Protein AF-A0A822FHQ2-F1 (afdb_monomer_lite)

Radius of gyration: 16.47 Å; chains: 1; bounding box: 37×34×45 Å

Secondary structure (DSSP, 8-state):
-------EEEEEE--TTEEETTEEE--STTTGGG-TT-EEEE--STT--EEEE---SS-EEEEEEEEEEEE-TT-TTS--SEEEEEEEEEEEE--SSSPPPP-S---SSPPEEEETTS-----------

Sequence (129 aa):
MTGIDNDIIKCRWANSTSIVASIPIDECGGICQNIHSTQLYSSSNIDNNCTLIFNTSITGYYVIAIQIKDFMPSDPNGTALSSIPLQFLVHSIQLSCNLPIIVGDLINSSTLYVQANVTFSTAIIAQTG

Structure (mmCIF, N/CA/C/O backbone):
data_AF-A0A822FHQ2-F1
#
_entry.id   AF-A0A822FHQ2-F1
#
loop_
_atom_site.group_PDB
_atom_site.id
_atom_site.type_symbol
_atom_site.label_atom_id
_atom_site.label_alt_id
_atom_site.label_comp_id
_atom_site.label_asym_id
_atom_site.label_entity_id
_atom_site.label_seq_id
_atom_site.pdbx_PDB_ins_code
_atom_site.Cartn_x
_atom_site.Cartn_y
_atom_site.Cartn_z
_atom_site.occupancy
_atom_site.B_iso_or_equiv
_atom_site.auth_seq_id
_atom_site.auth_comp_id
_atom_site.auth_asym_id
_atom_site.auth_atom_id
_atom_site.pdbx_PDB_model_num
ATOM 1 N N . MET A 1 1 ? 14.932 -22.640 -17.486 1.00 34.53 1 MET A N 1
ATOM 2 C CA . MET A 1 1 ? 16.073 -21.763 -17.159 1.00 34.53 1 MET A CA 1
ATOM 3 C C . MET A 1 1 ? 15.508 -20.604 -16.365 1.00 34.53 1 MET A C 1
ATOM 5 O O . MET A 1 1 ? 14.857 -19.751 -16.942 1.00 34.53 1 MET A O 1
ATOM 9 N N . THR A 1 2 ? 15.610 -20.686 -15.043 1.00 41.00 2 THR A N 1
ATOM 10 C CA . THR A 1 2 ? 15.075 -19.716 -14.082 1.00 41.00 2 THR A CA 1
ATOM 11 C C . THR A 1 2 ? 16.104 -18.607 -13.896 1.00 41.00 2 THR A C 1
ATOM 13 O O . THR A 1 2 ? 17.088 -18.805 -13.183 1.00 41.00 2 THR A O 1
ATOM 16 N N . GLY A 1 3 ? 15.914 -17.481 -14.582 1.00 38.94 3 GLY A N 1
ATOM 17 C CA . GLY A 1 3 ? 16.541 -16.231 -14.171 1.00 38.94 3 GLY A CA 1
ATOM 18 C C . GLY A 1 3 ? 15.872 -15.820 -12.872 1.00 38.94 3 GLY A C 1
ATOM 19 O O . GLY A 1 3 ? 14.671 -15.576 -12.848 1.00 38.94 3 GLY A O 1
ATOM 20 N N . ILE A 1 4 ? 16.610 -15.871 -11.767 1.00 52.41 4 ILE A N 1
ATOM 21 C CA . ILE A 1 4 ? 16.236 -15.088 -10.596 1.00 52.41 4 ILE A CA 1
ATOM 22 C C . ILE A 1 4 ? 16.645 -13.682 -11.008 1.00 52.41 4 ILE A C 1
ATOM 24 O O . ILE A 1 4 ? 17.812 -13.314 -10.870 1.00 52.41 4 ILE A O 1
ATOM 28 N N . ASP A 1 5 ? 15.736 -12.972 -11.667 1.00 60.88 5 ASP A N 1
ATOM 29 C CA . ASP A 1 5 ? 15.945 -11.568 -11.969 1.00 60.88 5 ASP A CA 1
ATOM 30 C C . ASP A 1 5 ? 15.992 -10.916 -10.589 1.00 60.88 5 ASP A C 1
ATOM 32 O O . ASP A 1 5 ? 15.040 -10.978 -9.812 1.00 60.88 5 ASP A O 1
ATOM 36 N N . ASN A 1 6 ? 17.191 -10.489 -10.189 1.00 70.25 6 ASN A N 1
ATOM 37 C CA . ASN A 1 6 ? 17.536 -10.019 -8.843 1.00 70.25 6 ASN A CA 1
ATOM 38 C C . ASN A 1 6 ? 16.874 -8.661 -8.530 1.00 70.25 6 ASN A C 1
ATOM 40 O O . ASN A 1 6 ? 17.455 -7.821 -7.837 1.00 70.25 6 ASN A O 1
ATOM 44 N N . ASP A 1 7 ? 15.708 -8.435 -9.122 1.00 74.56 7 ASP A N 1
ATOM 45 C CA . ASP A 1 7 ? 15.006 -7.184 -9.234 1.00 74.56 7 ASP A CA 1
ATOM 46 C C . ASP A 1 7 ? 14.634 -6.653 -7.862 1.00 74.56 7 ASP A C 1
ATOM 48 O O . ASP A 1 7 ? 14.393 -7.384 -6.892 1.00 74.56 7 ASP A O 1
ATOM 52 N N . ILE A 1 8 ? 14.645 -5.331 -7.783 1.00 83.00 8 ILE A N 1
ATOM 53 C CA . ILE A 1 8 ? 14.427 -4.618 -6.541 1.00 83.00 8 ILE A CA 1
ATOM 54 C C . ILE A 1 8 ? 12.964 -4.218 -6.512 1.00 83.00 8 ILE A C 1
ATOM 56 O O . ILE A 1 8 ? 12.528 -3.346 -7.260 1.00 83.00 8 ILE A O 1
ATOM 60 N N . ILE A 1 9 ? 12.211 -4.834 -5.610 1.00 85.38 9 ILE A N 1
ATOM 61 C CA . ILE A 1 9 ? 10.811 -4.509 -5.384 1.00 85.38 9 ILE A CA 1
ATOM 62 C C . ILE A 1 9 ? 10.722 -3.432 -4.313 1.00 85.38 9 ILE A C 1
ATOM 64 O O . ILE A 1 9 ? 11.272 -3.562 -3.218 1.00 85.38 9 ILE A O 1
ATOM 68 N N . LYS A 1 10 ? 9.989 -2.362 -4.616 1.00 87.56 10 LYS A N 1
ATOM 69 C CA . LYS A 1 10 ? 9.681 -1.296 -3.662 1.00 87.56 10 LYS A CA 1
ATOM 70 C C . LYS A 1 10 ? 8.206 -0.962 -3.663 1.00 87.56 10 LYS A C 1
ATOM 72 O O . LYS A 1 10 ? 7.510 -1.151 -4.655 1.00 87.56 10 LYS A O 1
ATOM 77 N N . CYS A 1 11 ? 7.739 -0.365 -2.580 1.00 88.38 11 CYS A N 1
ATOM 78 C CA . CYS A 1 11 ? 6.385 0.162 -2.490 1.00 88.38 11 CYS A CA 1
ATOM 79 C C . CYS A 1 11 ? 6.357 1.640 -2.149 1.00 88.38 11 CYS A C 1
ATOM 81 O O . CYS A 1 11 ? 7.219 2.182 -1.456 1.00 88.38 11 CYS A O 1
ATOM 83 N N . ARG A 1 12 ? 5.296 2.288 -2.622 1.00 89.81 12 ARG A N 1
ATOM 84 C CA . ARG A 1 12 ? 4.920 3.641 -2.225 1.00 89.81 12 ARG A CA 1
ATOM 85 C C . ARG A 1 12 ? 3.412 3.752 -2.087 1.00 89.81 12 ARG A C 1
ATOM 87 O O . ARG A 1 12 ? 2.669 2.970 -2.678 1.00 89.81 12 ARG A O 1
ATOM 94 N N . TRP A 1 13 ? 2.968 4.777 -1.375 1.00 89.19 13 TRP A N 1
ATOM 95 C CA . TRP A 1 13 ? 1.568 5.182 -1.396 1.00 89.19 13 TRP A CA 1
ATOM 96 C C . TRP A 1 13 ? 1.107 5.501 -2.818 1.00 89.19 13 TRP A C 1
ATOM 98 O O . TRP A 1 13 ? 1.889 6.001 -3.640 1.00 89.19 13 TRP A O 1
ATOM 108 N N . ALA A 1 14 ? -0.157 5.200 -3.102 1.00 89.31 14 ALA A N 1
ATOM 109 C CA . ALA A 1 14 ? -0.818 5.634 -4.322 1.00 89.31 14 ALA A CA 1
ATOM 110 C C . ALA A 1 14 ? -0.770 7.164 -4.475 1.00 89.31 14 ALA A C 1
ATOM 112 O O . ALA A 1 14 ? -0.848 7.904 -3.494 1.00 89.31 14 ALA A O 1
ATOM 113 N N . ASN A 1 15 ? -0.654 7.639 -5.715 1.00 86.81 15 ASN A N 1
ATOM 114 C CA . ASN A 1 15 ? -0.646 9.061 -6.051 1.00 86.81 15 ASN A CA 1
ATOM 115 C C . ASN A 1 15 ? -1.795 9.381 -7.022 1.00 86.81 15 ASN A C 1
ATOM 117 O O . ASN A 1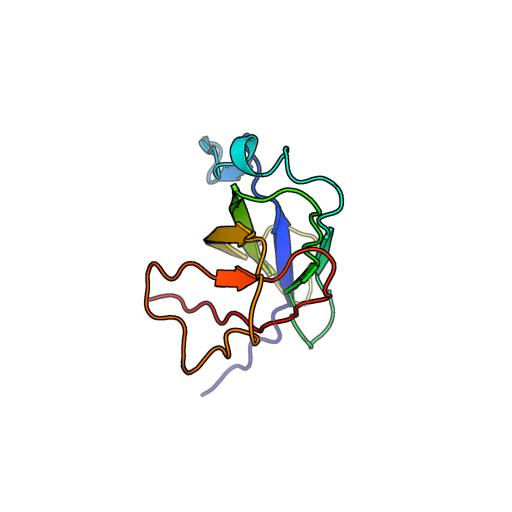 15 ? -2.059 8.626 -7.954 1.00 86.81 15 ASN A O 1
ATOM 121 N N . SER A 1 16 ? -2.457 10.521 -6.826 1.00 84.62 16 SER A N 1
ATOM 122 C CA . SER A 1 16 ? -3.512 11.026 -7.713 1.00 84.62 16 SER A CA 1
ATOM 123 C C . SER A 1 16 ? -2.983 11.653 -9.010 1.00 84.62 16 SER A C 1
ATOM 125 O O . SER A 1 16 ? -3.762 12.069 -9.861 1.00 84.62 16 SER A O 1
ATOM 127 N N . THR A 1 17 ? -1.659 11.761 -9.152 1.00 84.94 17 THR A N 1
ATOM 128 C CA . THR A 1 17 ? -0.980 12.448 -10.265 1.00 84.94 17 THR A CA 1
ATOM 129 C C . THR A 1 17 ? 0.132 11.613 -10.901 1.00 84.94 17 THR A C 1
ATOM 131 O O . THR A 1 17 ? 1.060 12.153 -11.504 1.00 84.94 17 THR A O 1
ATOM 134 N N . SER A 1 18 ? 0.084 10.287 -10.762 1.00 84.25 18 SER A N 1
ATOM 135 C CA . SER A 1 18 ? 1.071 9.424 -11.412 1.00 84.25 18 SER A CA 1
ATOM 136 C C . SER A 1 18 ? 0.989 9.545 -12.927 1.00 84.25 18 SER A C 1
ATOM 138 O O . SER A 1 18 ? -0.097 9.585 -13.487 1.00 84.25 18 SER A O 1
ATOM 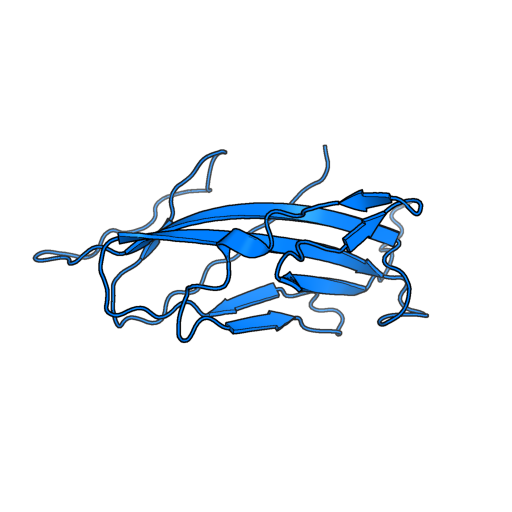140 N N . ILE A 1 19 ? 2.138 9.556 -13.599 1.00 81.56 19 ILE A N 1
ATOM 141 C CA . ILE A 1 19 ? 2.202 9.579 -15.059 1.00 81.56 19 ILE A CA 1
ATOM 142 C C . ILE A 1 19 ? 2.526 8.174 -15.561 1.00 81.56 19 ILE A C 1
ATOM 144 O O . ILE A 1 19 ? 3.581 7.631 -15.238 1.00 81.56 19 ILE A O 1
ATOM 148 N N . VAL A 1 20 ? 1.642 7.600 -16.375 1.00 75.06 20 VAL A N 1
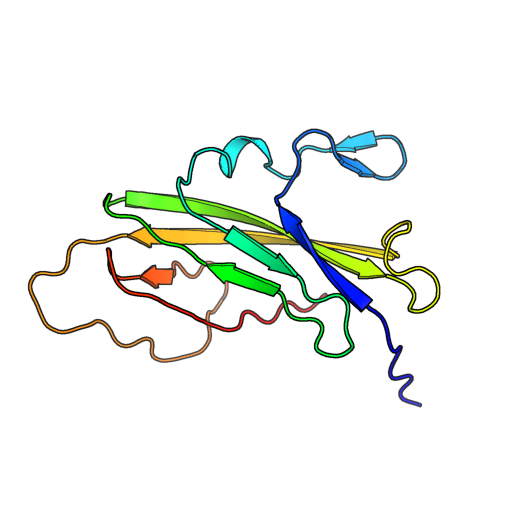ATOM 149 C CA . VAL A 1 20 ? 1.861 6.330 -17.080 1.00 75.06 20 VAL A CA 1
ATOM 150 C C . VAL A 1 20 ? 1.670 6.581 -18.567 1.00 75.06 20 VAL A C 1
ATOM 152 O O . VAL A 1 20 ? 0.640 7.107 -18.974 1.00 75.06 20 VAL A O 1
ATOM 155 N N . ALA A 1 21 ? 2.681 6.257 -19.378 1.00 78.88 21 ALA A N 1
ATOM 156 C CA . ALA A 1 21 ? 2.679 6.528 -20.820 1.00 78.88 21 ALA A CA 1
ATOM 157 C C . ALA A 1 21 ? 2.295 7.987 -21.167 1.00 78.88 21 ALA A C 1
ATOM 159 O O . ALA A 1 21 ? 1.501 8.237 -22.070 1.00 78.88 21 ALA A O 1
ATOM 160 N N . SER A 1 22 ? 2.839 8.951 -20.412 1.00 82.31 22 SER A N 1
ATOM 161 C CA . SER A 1 22 ? 2.549 10.393 -20.539 1.00 82.31 22 SER A CA 1
ATOM 162 C C . SER A 1 22 ? 1.105 10.810 -20.223 1.00 82.31 22 SER A C 1
ATOM 164 O O . SER A 1 22 ? 0.745 11.965 -20.446 1.00 82.31 22 SER A O 1
ATOM 166 N N . ILE A 1 23 ? 0.294 9.916 -19.656 1.00 81.12 23 ILE A N 1
ATOM 167 C CA . ILE A 1 23 ? -1.077 10.190 -19.226 1.00 81.12 23 ILE A CA 1
ATOM 168 C C . ILE A 1 23 ? -1.111 10.250 -17.691 1.00 81.12 23 ILE A C 1
ATOM 170 O O . ILE A 1 23 ? -0.611 9.327 -17.041 1.00 81.12 23 ILE A O 1
ATOM 174 N N . PRO A 1 24 ? -1.683 11.309 -17.088 1.00 84.69 24 PRO A N 1
ATOM 175 C CA . PRO A 1 24 ? -1.937 11.331 -15.657 1.00 84.69 24 PRO A CA 1
ATOM 176 C C . PRO A 1 24 ? -3.041 10.331 -15.300 1.00 84.69 24 PRO A C 1
ATOM 178 O O . PRO A 1 24 ? -4.136 10.370 -15.862 1.00 84.69 24 PRO A O 1
ATOM 181 N N . ILE A 1 25 ? -2.746 9.451 -14.351 1.00 84.31 25 ILE A N 1
ATOM 182 C CA . ILE A 1 25 ? -3.677 8.487 -13.774 1.00 84.31 25 ILE A CA 1
ATOM 183 C C . ILE A 1 25 ? -3.854 8.765 -12.279 1.00 84.31 25 ILE A C 1
ATOM 185 O O . ILE A 1 25 ? -2.894 9.078 -11.568 1.00 84.31 25 ILE A O 1
ATOM 189 N N . ASP A 1 26 ? -5.089 8.622 -11.803 1.00 86.50 26 ASP A N 1
ATOM 190 C CA . ASP A 1 26 ? -5.385 8.618 -10.374 1.00 86.50 26 ASP A CA 1
ATOM 191 C C . ASP A 1 26 ? -5.315 7.180 -9.856 1.00 86.50 26 ASP A C 1
ATOM 193 O O . ASP A 1 26 ? -6.178 6.353 -10.147 1.00 86.50 26 ASP A O 1
ATOM 197 N N . GLU A 1 27 ? -4.282 6.872 -9.073 1.00 85.50 27 GLU A N 1
ATOM 198 C CA . GLU A 1 27 ? -4.106 5.564 -8.428 1.00 85.50 27 GLU A CA 1
ATOM 199 C C . GLU A 1 27 ? -4.960 5.417 -7.154 1.00 85.50 27 GLU A C 1
ATOM 201 O O . GLU A 1 27 ? -4.627 4.624 -6.273 1.00 85.50 27 GLU A O 1
ATOM 206 N N . CYS A 1 28 ? -6.035 6.200 -7.027 1.00 81.12 28 CYS A N 1
ATOM 207 C CA . CYS A 1 28 ? -6.820 6.389 -5.808 1.00 81.12 28 CYS A CA 1
ATOM 208 C C . CYS A 1 28 ? -6.028 7.097 -4.692 1.00 81.12 28 CYS A C 1
ATOM 210 O O . CYS A 1 28 ? -6.249 6.864 -3.499 1.00 81.12 28 CYS A O 1
ATOM 212 N N . GLY A 1 29 ? -5.111 7.998 -5.065 1.00 75.06 29 GLY A N 1
ATOM 213 C CA . GLY A 1 29 ? -4.204 8.665 -4.122 1.00 75.06 29 GLY A CA 1
ATOM 214 C C . GLY A 1 29 ? -4.914 9.568 -3.108 1.00 75.06 29 GLY A C 1
ATOM 215 O O . GLY A 1 29 ? -4.419 9.757 -1.999 1.00 75.06 29 GLY A O 1
ATOM 216 N N . GLY A 1 30 ? -6.100 10.083 -3.449 1.00 71.06 30 GLY A N 1
ATOM 217 C CA . GLY A 1 30 ? -6.909 10.914 -2.550 1.00 71.06 30 GLY A CA 1
ATOM 218 C C . GLY A 1 30 ? -7.545 10.152 -1.382 1.00 71.06 30 GLY A C 1
ATOM 219 O O . GLY A 1 30 ? -7.942 10.765 -0.396 1.00 71.06 30 GLY A O 1
ATOM 220 N N . ILE A 1 31 ? -7.621 8.820 -1.462 1.00 69.44 31 ILE A N 1
ATOM 221 C CA . ILE A 1 31 ? -8.312 7.998 -0.462 1.00 69.44 31 ILE A CA 1
ATOM 222 C C . ILE A 1 31 ? -7.400 7.669 0.742 1.00 69.44 31 ILE A C 1
ATOM 224 O O . ILE A 1 31 ? -7.877 7.534 1.867 1.00 69.44 31 ILE A O 1
ATOM 228 N N . CYS A 1 32 ? -6.081 7.601 0.538 1.00 59.88 32 CYS A N 1
ATOM 229 C CA . CYS A 1 32 ? -5.117 7.161 1.561 1.00 59.88 32 CYS A CA 1
ATOM 230 C C . CYS A 1 32 ? -4.665 8.257 2.537 1.00 59.88 32 CYS A C 1
ATOM 232 O O . CYS A 1 32 ? -3.988 7.967 3.520 1.00 59.88 32 CYS A O 1
ATOM 234 N N . GLN A 1 33 ? -4.999 9.522 2.273 1.00 53.88 33 GLN A N 1
ATOM 235 C CA . GLN A 1 33 ? -4.397 10.670 2.966 1.00 53.88 33 GLN A CA 1
ATOM 236 C C . GLN A 1 33 ? -4.967 10.941 4.367 1.00 53.88 33 GLN A C 1
ATOM 238 O O . GLN A 1 33 ? -4.481 11.832 5.056 1.00 53.88 33 GLN A O 1
ATOM 243 N N . ASN A 1 34 ? -5.964 10.169 4.810 1.00 56.06 34 ASN A N 1
ATOM 244 C CA . ASN A 1 34 ? -6.695 10.435 6.054 1.00 56.06 34 ASN A CA 1
ATOM 245 C C . ASN A 1 34 ? -6.380 9.473 7.209 1.00 56.06 34 ASN A C 1
ATOM 247 O O . ASN A 1 34 ? -7.081 9.469 8.220 1.00 56.06 34 ASN A O 1
ATOM 251 N N . ILE A 1 35 ? -5.340 8.647 7.081 1.00 66.12 35 ILE A N 1
ATOM 252 C CA . ILE A 1 35 ? -4.984 7.676 8.117 1.00 66.12 35 ILE A CA 1
ATOM 253 C C . ILE A 1 35 ? -3.797 8.195 8.928 1.00 66.12 35 ILE A C 1
ATOM 255 O O . ILE A 1 35 ? -2.633 7.997 8.577 1.00 66.12 35 ILE A O 1
ATOM 259 N N . HIS A 1 36 ? -4.099 8.880 10.031 1.00 67.50 36 HIS A N 1
ATOM 260 C CA . HIS A 1 36 ? -3.086 9.357 10.970 1.00 67.50 36 HIS A CA 1
ATOM 261 C C . HIS A 1 36 ? -2.217 8.192 11.479 1.00 67.50 36 HIS A C 1
ATOM 263 O O . HIS A 1 36 ? -2.721 7.104 11.745 1.00 67.50 36 HIS A O 1
ATOM 269 N N . SER A 1 37 ? -0.905 8.421 11.604 1.00 70.81 37 SER A N 1
ATOM 270 C CA . SER A 1 37 ? 0.070 7.457 12.152 1.00 70.81 37 SER A CA 1
ATOM 271 C C . SER A 1 37 ? 0.261 6.150 11.368 1.00 70.81 37 SER A C 1
ATOM 273 O O . SER A 1 37 ? 0.847 5.209 11.901 1.00 70.81 37 SER A O 1
ATOM 275 N N . THR A 1 38 ? -0.177 6.080 10.108 1.00 76.06 38 THR A N 1
ATOM 276 C CA . THR A 1 38 ? 0.124 4.932 9.239 1.00 76.06 38 THR A CA 1
ATOM 277 C C . THR A 1 38 ? 1.422 5.160 8.476 1.00 76.06 38 THR A C 1
ATOM 279 O O . THR A 1 38 ? 1.631 6.215 7.879 1.00 76.06 38 THR A O 1
ATOM 282 N N . GLN A 1 39 ? 2.312 4.172 8.501 1.00 84.75 39 GLN A N 1
ATOM 283 C CA . GLN A 1 39 ? 3.632 4.241 7.881 1.00 84.75 39 GLN A CA 1
ATOM 284 C C . GLN A 1 39 ? 3.804 3.085 6.904 1.00 84.75 39 GLN A C 1
ATOM 286 O O . GLN A 1 39 ? 3.492 1.943 7.227 1.00 84.75 39 GLN A O 1
ATOM 291 N N . LEU A 1 40 ? 4.325 3.383 5.717 1.00 85.19 40 LEU A N 1
ATOM 292 C CA . LEU A 1 40 ? 4.708 2.379 4.733 1.00 85.19 40 LEU A CA 1
ATOM 293 C C . LEU A 1 40 ? 6.229 2.380 4.617 1.00 85.19 40 LEU A C 1
ATOM 295 O O . LEU A 1 40 ? 6.824 3.383 4.224 1.00 85.19 40 LEU A O 1
ATOM 299 N N . TYR A 1 41 ? 6.837 1.255 4.961 1.00 85.19 41 TYR A N 1
ATOM 300 C CA . TYR A 1 41 ? 8.260 1.011 4.806 1.00 85.19 41 TYR A CA 1
ATOM 301 C C . TYR A 1 41 ? 8.494 0.128 3.592 1.00 85.19 41 TYR A C 1
ATOM 303 O O . TYR A 1 41 ? 7.803 -0.868 3.394 1.00 85.19 41 TYR A O 1
ATOM 311 N N . SER A 1 42 ? 9.509 0.485 2.817 1.00 83.31 42 SER A N 1
ATOM 312 C CA . SER A 1 42 ? 9.990 -0.302 1.691 1.00 83.31 42 SER A CA 1
ATOM 313 C C . SER A 1 42 ? 11.464 -0.594 1.919 1.00 83.31 42 SER A C 1
ATOM 315 O O . SER A 1 42 ? 12.250 0.345 2.077 1.00 83.31 42 SER A O 1
ATOM 317 N N . SER A 1 43 ? 11.864 -1.865 1.927 1.00 72.12 43 SER A N 1
ATOM 318 C CA . SER A 1 43 ? 13.287 -2.189 1.831 1.00 72.12 43 SER A CA 1
ATOM 319 C C . SER A 1 43 ? 13.754 -1.979 0.387 1.00 72.12 43 SER A C 1
ATOM 321 O O . SER A 1 43 ? 12.984 -2.105 -0.557 1.00 72.12 43 SER A O 1
ATOM 323 N N . SER A 1 44 ? 15.006 -1.552 0.217 1.00 64.69 44 SER A N 1
ATOM 324 C CA . SER A 1 44 ? 15.665 -1.429 -1.097 1.00 64.69 44 SER A CA 1
ATOM 325 C C . SER A 1 44 ? 16.742 -2.506 -1.280 1.00 64.69 44 SER A C 1
ATOM 327 O O . SER A 1 44 ? 17.655 -2.337 -2.083 1.00 64.69 44 SER A O 1
ATOM 329 N N . ASN A 1 45 ? 16.657 -3.569 -0.476 1.00 63.75 45 ASN A N 1
ATOM 330 C CA . ASN A 1 45 ? 17.607 -4.675 -0.416 1.00 63.75 45 ASN A CA 1
ATOM 331 C C . ASN A 1 45 ? 16.962 -5.929 -1.027 1.00 63.75 45 ASN A C 1
ATOM 333 O O . ASN A 1 45 ? 15.780 -5.914 -1.353 1.00 63.75 45 ASN A O 1
ATOM 337 N N . ILE A 1 46 ? 17.712 -7.034 -1.081 1.00 60.19 46 ILE A N 1
ATOM 338 C CA . ILE A 1 46 ? 17.262 -8.331 -1.621 1.00 60.19 46 ILE A CA 1
ATOM 339 C C . ILE A 1 46 ? 15.968 -8.865 -0.981 1.00 60.19 46 ILE A C 1
ATOM 341 O O . ILE A 1 46 ? 15.259 -9.653 -1.596 1.00 60.19 46 ILE A O 1
ATOM 345 N N . ASP A 1 47 ? 15.651 -8.425 0.239 1.00 63.75 47 ASP A N 1
ATOM 346 C CA . ASP A 1 47 ? 14.479 -8.896 0.975 1.00 63.75 47 ASP A CA 1
ATOM 347 C C . ASP A 1 47 ? 13.152 -8.387 0.389 1.00 63.75 47 ASP A C 1
ATOM 349 O O . ASP A 1 47 ? 12.114 -8.926 0.756 1.00 63.75 47 ASP A O 1
ATOM 353 N N . ASN A 1 48 ? 13.170 -7.367 -0.491 1.00 69.12 48 ASN A N 1
ATOM 354 C CA . ASN A 1 48 ? 12.015 -6.935 -1.296 1.00 69.12 48 ASN A CA 1
ATOM 355 C C . ASN A 1 48 ? 10.711 -6.768 -0.488 1.00 69.12 48 ASN A C 1
ATOM 357 O O . ASN A 1 48 ? 9.624 -7.161 -0.911 1.00 69.12 48 ASN A O 1
ATOM 361 N N . ASN A 1 49 ? 10.829 -6.192 0.711 1.00 73.75 49 ASN A N 1
ATOM 362 C CA . ASN A 1 49 ? 9.766 -6.186 1.705 1.00 73.75 49 ASN A CA 1
ATOM 363 C C . ASN A 1 49 ? 9.046 -4.843 1.767 1.00 7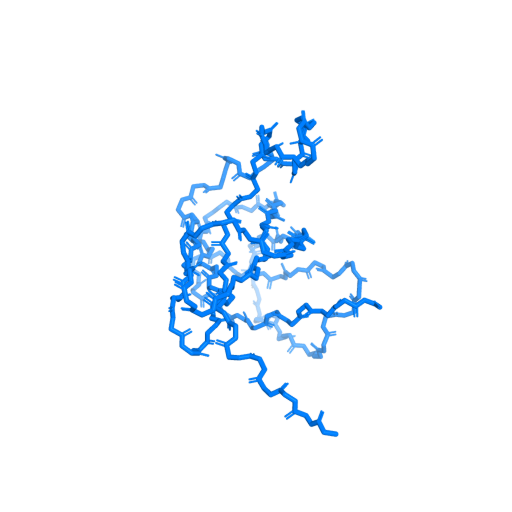3.75 49 ASN A C 1
ATOM 365 O O . ASN A 1 49 ? 9.657 -3.773 1.856 1.00 73.75 49 ASN A O 1
ATOM 369 N N . CYS A 1 50 ? 7.722 -4.946 1.819 1.00 80.75 50 CYS A N 1
ATOM 370 C CA . CYS A 1 50 ? 6.793 -3.843 1.969 1.00 80.75 50 CYS A CA 1
ATOM 371 C C . CYS A 1 50 ? 6.009 -3.997 3.264 1.00 80.75 50 CYS A C 1
ATOM 373 O O . CYS A 1 50 ? 5.131 -4.850 3.370 1.00 80.75 50 CYS A O 1
ATOM 375 N N . THR A 1 51 ? 6.326 -3.159 4.249 1.00 82.56 51 THR A N 1
ATOM 376 C CA . THR A 1 51 ? 5.737 -3.236 5.587 1.00 82.56 51 THR A CA 1
ATOM 377 C C . THR A 1 51 ? 4.833 -2.041 5.828 1.00 82.56 51 THR A C 1
ATOM 379 O O . THR A 1 51 ?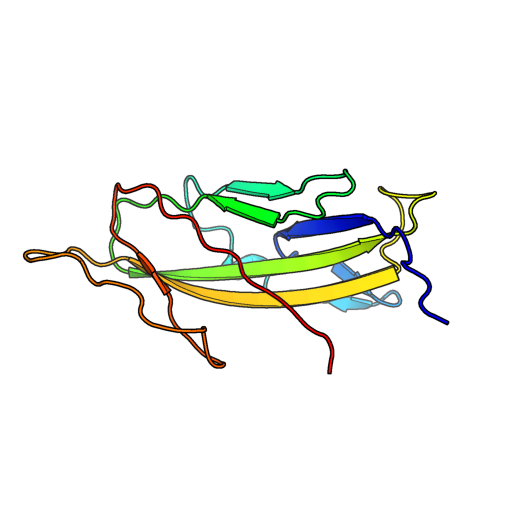 5.296 -0.904 5.911 1.00 82.56 51 THR A O 1
ATOM 382 N N . LEU A 1 52 ? 3.541 -2.308 5.991 1.00 83.06 52 LEU A N 1
ATOM 383 C CA . LEU A 1 52 ? 2.567 -1.321 6.433 1.00 83.06 52 LEU A CA 1
ATOM 384 C C . LEU A 1 52 ? 2.407 -1.403 7.954 1.00 83.06 52 LEU A C 1
ATOM 386 O O . LEU A 1 52 ? 1.914 -2.401 8.473 1.00 83.06 52 LEU A O 1
ATOM 390 N N . ILE A 1 53 ? 2.779 -0.342 8.664 1.00 81.19 53 ILE A N 1
ATOM 391 C CA . ILE A 1 53 ? 2.444 -0.161 10.076 1.00 81.19 53 ILE A CA 1
ATOM 392 C C . ILE A 1 53 ? 1.170 0.668 10.144 1.00 81.19 53 ILE A C 1
ATOM 394 O O . ILE A 1 53 ? 1.171 1.847 9.794 1.00 81.19 53 ILE A O 1
ATOM 398 N N . PHE A 1 54 ? 0.089 0.046 10.603 1.00 78.44 54 PHE A N 1
ATOM 399 C CA . PHE A 1 54 ? -1.210 0.682 10.778 1.00 78.44 54 PHE A CA 1
ATOM 400 C C . PHE A 1 54 ? -1.542 0.773 12.269 1.00 78.44 54 PHE A C 1
ATOM 402 O O . PHE A 1 54 ? -1.587 -0.243 12.961 1.00 78.44 54 PHE A O 1
ATOM 409 N N . ASN A 1 55 ? -1.773 1.989 12.765 1.00 74.38 55 ASN A N 1
ATOM 410 C CA . ASN A 1 55 ? -2.155 2.237 14.151 1.00 74.38 55 ASN A CA 1
ATOM 411 C C . ASN A 1 55 ? -3.280 3.274 14.198 1.00 74.38 55 ASN A C 1
ATOM 413 O O . ASN A 1 55 ? -3.101 4.407 13.757 1.00 74.38 55 ASN A O 1
ATOM 417 N N . THR A 1 56 ? -4.427 2.885 14.747 1.00 76.25 56 THR A N 1
ATOM 418 C CA . THR A 1 56 ? -5.574 3.772 14.942 1.00 76.25 56 THR A CA 1
ATOM 419 C C . THR A 1 56 ? -6.234 3.512 16.292 1.00 76.25 56 THR A C 1
ATOM 421 O O . THR A 1 56 ? -6.309 2.373 16.761 1.00 76.25 56 THR A O 1
ATOM 424 N N . SER A 1 57 ? -6.740 4.583 16.901 1.00 76.06 57 SER A N 1
ATOM 425 C CA . SER A 1 57 ? -7.596 4.551 18.091 1.00 76.06 57 SER A CA 1
ATOM 426 C C . SER A 1 57 ? -9.082 4.715 17.755 1.00 76.06 57 SER A C 1
ATOM 428 O O . SER A 1 57 ? -9.928 4.628 18.644 1.00 76.06 57 SER A O 1
ATOM 430 N N . ILE A 1 58 ? -9.406 4.959 16.483 1.00 82.62 58 ILE A N 1
ATOM 431 C CA . ILE A 1 58 ? -10.764 5.206 16.000 1.00 82.62 58 ILE A CA 1
ATOM 432 C C . ILE A 1 58 ? -11.294 3.919 15.353 1.00 82.62 58 ILE A C 1
ATOM 434 O O . ILE A 1 58 ? -10.579 3.217 14.632 1.00 82.62 58 ILE A O 1
ATOM 438 N N . THR A 1 59 ? -12.550 3.585 15.641 1.00 81.62 59 THR A N 1
ATOM 439 C CA . THR A 1 59 ? -13.260 2.480 14.991 1.00 81.62 59 THR A CA 1
ATOM 440 C C . THR A 1 59 ? -13.827 2.933 13.651 1.00 81.62 59 THR A C 1
ATOM 442 O O . THR A 1 59 ? -14.279 4.068 13.502 1.00 81.62 59 THR A O 1
ATOM 445 N N . GLY A 1 60 ? -13.807 2.050 12.658 1.00 79.94 60 GLY A N 1
ATOM 446 C CA . GLY A 1 60 ? -14.286 2.357 11.316 1.00 79.94 60 GLY A CA 1
ATOM 447 C C . GLY A 1 60 ? -13.481 1.681 10.215 1.00 79.94 60 GLY A C 1
ATOM 448 O O . GLY A 1 60 ? -12.593 0.865 10.468 1.00 79.94 60 GLY A O 1
ATOM 449 N N . TYR A 1 61 ? -13.829 2.022 8.978 1.00 80.00 61 TYR A N 1
ATOM 450 C CA . TYR A 1 61 ? -13.178 1.508 7.780 1.00 80.00 61 TYR A CA 1
ATOM 451 C C . TYR A 1 61 ? -12.090 2.461 7.300 1.00 80.00 61 TYR A C 1
ATOM 453 O O . TYR A 1 61 ? -12.304 3.667 7.193 1.00 80.00 61 TYR A O 1
ATOM 461 N N . TYR A 1 62 ? -10.950 1.885 6.949 1.00 80.38 62 TYR A N 1
ATOM 462 C CA . TYR A 1 62 ? -9.802 2.575 6.392 1.00 80.38 62 TYR A CA 1
ATOM 463 C C . TYR A 1 62 ? -9.443 1.924 5.071 1.00 80.38 62 TYR A C 1
ATOM 465 O O . TYR A 1 62 ? -9.339 0.702 4.982 1.00 80.38 62 TYR A O 1
ATOM 473 N N . VAL A 1 63 ? -9.259 2.739 4.042 1.00 82.19 63 VAL A N 1
ATOM 474 C CA . VAL A 1 63 ? -8.880 2.257 2.718 1.00 82.19 63 VAL A CA 1
ATOM 475 C C . VAL A 1 63 ? -7.386 2.472 2.536 1.00 82.19 63 VAL A C 1
ATOM 477 O O . VAL A 1 63 ? -6.883 3.580 2.714 1.00 82.19 63 VAL A O 1
ATOM 480 N N . ILE A 1 64 ? -6.688 1.411 2.154 1.00 83.44 64 ILE A N 1
ATOM 481 C CA . ILE A 1 64 ? -5.270 1.426 1.819 1.00 83.44 64 ILE A CA 1
ATOM 482 C C . ILE A 1 64 ? -5.131 1.221 0.315 1.00 83.44 64 ILE A C 1
ATOM 484 O O . ILE A 1 64 ? -5.686 0.269 -0.227 1.00 83.44 64 ILE A O 1
ATOM 488 N N . ALA A 1 65 ? -4.367 2.091 -0.341 1.00 86.50 65 ALA A N 1
AT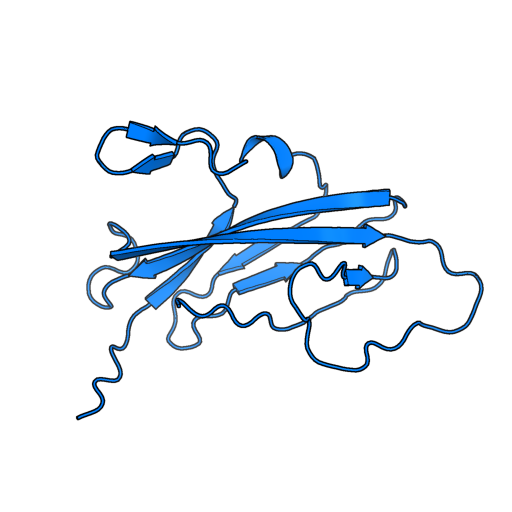OM 489 C CA . ALA A 1 65 ? -3.960 1.968 -1.734 1.00 86.50 65 ALA A CA 1
ATOM 490 C C . ALA A 1 65 ? -2.455 2.244 -1.854 1.00 86.50 65 ALA A C 1
ATOM 492 O O . ALA A 1 65 ? -1.959 3.331 -1.535 1.00 86.50 65 ALA A O 1
ATOM 493 N N . ILE A 1 66 ? -1.717 1.239 -2.316 1.00 87.12 66 ILE A N 1
ATOM 494 C CA . ILE A 1 66 ? -0.272 1.306 -2.539 1.00 87.12 66 ILE A CA 1
ATOM 495 C C . ILE A 1 66 ? 0.064 0.823 -3.950 1.00 87.12 66 ILE A C 1
ATOM 497 O O . ILE A 1 66 ? -0.713 0.117 -4.591 1.00 87.12 66 ILE A O 1
ATOM 501 N N . GLN A 1 67 ? 1.241 1.203 -4.427 1.00 87.62 67 GLN A N 1
ATOM 502 C CA . GLN A 1 67 ? 1.844 0.651 -5.635 1.00 87.62 67 GLN A CA 1
ATOM 503 C C . GLN A 1 67 ? 3.013 -0.236 -5.232 1.00 87.62 67 GLN A C 1
ATOM 505 O O . GLN A 1 67 ? 3.901 0.239 -4.520 1.00 87.62 67 GLN A O 1
ATOM 510 N N . ILE A 1 68 ? 3.023 -1.479 -5.707 1.00 87.50 68 ILE A N 1
ATOM 511 C CA . ILE A 1 68 ? 4.187 -2.369 -5.659 1.00 87.50 68 ILE A CA 1
ATOM 512 C C . ILE A 1 68 ? 4.895 -2.225 -6.997 1.00 87.50 68 ILE A C 1
ATOM 514 O O . ILE A 1 68 ? 4.275 -2.362 -8.049 1.00 87.50 68 ILE A O 1
ATOM 518 N N . LYS A 1 69 ? 6.172 -1.878 -6.956 1.00 87.25 69 LYS A N 1
ATOM 519 C CA . LYS A 1 69 ? 6.954 -1.495 -8.120 1.00 87.25 69 LYS A CA 1
ATOM 520 C C . LYS A 1 69 ? 8.196 -2.338 -8.224 1.00 87.25 69 LYS A C 1
ATOM 522 O O . LYS A 1 69 ? 8.844 -2.615 -7.220 1.00 87.25 69 LYS A O 1
ATOM 527 N N . ASP A 1 70 ? 8.523 -2.649 -9.457 1.00 86.56 70 ASP A N 1
ATOM 528 C CA . ASP A 1 70 ? 9.669 -3.446 -9.833 1.00 86.56 70 ASP A CA 1
ATOM 529 C C . ASP A 1 70 ? 10.727 -2.564 -10.499 1.00 86.56 70 ASP A C 1
ATOM 531 O O . ASP A 1 70 ? 10.390 -1.709 -11.323 1.00 86.56 70 ASP A O 1
ATOM 535 N N . PHE A 1 71 ? 11.991 -2.735 -10.129 1.00 85.62 71 PHE A N 1
ATOM 536 C CA . PHE A 1 71 ? 13.111 -1.935 -10.606 1.00 85.62 71 PHE A CA 1
ATOM 537 C C . PHE A 1 71 ? 14.285 -2.827 -10.992 1.00 85.62 71 PHE A C 1
ATOM 539 O O . PHE A 1 71 ? 14.636 -3.762 -10.270 1.00 85.62 71 PHE A O 1
ATOM 546 N N . MET A 1 72 ? 14.981 -2.440 -12.068 1.00 86.62 72 MET A N 1
ATOM 547 C CA . MET A 1 72 ? 16.249 -3.076 -12.418 1.00 86.62 72 MET A CA 1
ATOM 548 C C . MET A 1 72 ? 17.237 -2.963 -11.246 1.00 86.62 72 MET A C 1
ATOM 550 O O . MET A 1 72 ? 17.387 -1.874 -10.681 1.00 86.62 72 MET A O 1
ATOM 554 N N . PRO A 1 73 ? 18.022 -4.013 -10.951 1.00 84.25 73 PRO A N 1
ATOM 555 C CA . PRO A 1 73 ? 19.023 -3.973 -9.885 1.00 84.25 73 PRO A CA 1
ATOM 556 C C . PRO A 1 73 ? 20.071 -2.875 -10.090 1.00 84.25 73 PRO A C 1
ATOM 558 O O . PRO A 1 73 ? 20.597 -2.312 -9.132 1.00 84.25 73 PRO A O 1
ATOM 561 N N . SER A 1 74 ? 20.372 -2.559 -11.354 1.00 86.12 74 SER A N 1
ATOM 562 C CA . SER A 1 74 ? 21.299 -1.495 -11.740 1.00 86.12 74 SER A CA 1
ATOM 563 C C . SER A 1 74 ? 20.731 -0.084 -11.573 1.00 86.12 74 SER A C 1
ATOM 565 O O . SER A 1 74 ? 21.507 0.868 -11.590 1.00 86.12 74 SER A O 1
ATOM 567 N N . ASP A 1 75 ? 19.410 0.067 -11.433 1.00 86.81 75 ASP A N 1
ATOM 568 C CA . ASP A 1 75 ? 18.738 1.359 -11.265 1.00 86.81 75 ASP A CA 1
ATOM 569 C C . ASP A 1 75 ? 17.555 1.283 -10.270 1.00 86.81 75 ASP A C 1
ATOM 571 O O . ASP A 1 75 ? 16.388 1.453 -10.638 1.00 86.81 75 ASP A O 1
ATOM 575 N N . PRO A 1 76 ? 17.833 1.056 -8.970 1.00 82.88 76 PRO A N 1
ATOM 576 C CA . PRO A 1 76 ? 16.805 0.860 -7.943 1.00 82.88 76 PRO A CA 1
ATOM 577 C C . PRO A 1 76 ? 15.923 2.083 -7.671 1.00 82.88 76 PRO A C 1
ATOM 579 O O . PRO A 1 76 ? 14.958 1.983 -6.913 1.00 82.88 76 PRO A O 1
ATOM 582 N N . ASN A 1 77 ? 16.296 3.261 -8.169 1.00 85.69 77 ASN A N 1
ATOM 583 C CA . ASN A 1 77 ? 15.584 4.518 -7.926 1.00 85.69 77 ASN A CA 1
ATOM 584 C C . ASN A 1 77 ? 15.094 5.171 -9.228 1.00 85.69 77 ASN A C 1
ATOM 586 O O . ASN A 1 77 ? 14.621 6.307 -9.187 1.00 85.69 77 ASN A O 1
ATOM 590 N N . GLY A 1 78 ? 15.231 4.478 -10.359 1.00 85.88 78 GLY A N 1
ATOM 591 C CA . GLY A 1 78 ? 14.876 4.977 -11.677 1.00 85.88 78 GLY A CA 1
ATOM 592 C C . GLY A 1 78 ? 13.405 4.814 -12.019 1.00 85.88 78 GLY A C 1
ATOM 593 O O . GLY A 1 78 ? 12.509 4.965 -11.188 1.00 85.88 78 GLY A O 1
ATOM 594 N N . THR A 1 79 ? 13.142 4.517 -13.289 1.00 86.56 79 THR A N 1
ATOM 595 C CA . THR A 1 79 ? 11.782 4.214 -13.746 1.00 86.56 79 THR A CA 1
ATOM 596 C C . THR A 1 79 ? 11.455 2.766 -13.412 1.00 86.56 79 THR A C 1
ATOM 598 O O . THR A 1 79 ? 12.202 1.865 -13.781 1.00 86.56 79 THR A O 1
ATOM 601 N N . ALA A 1 80 ? 10.334 2.549 -12.727 1.00 86.31 80 ALA A N 1
ATOM 602 C CA . ALA A 1 80 ? 9.863 1.200 -12.448 1.00 86.31 80 ALA A CA 1
ATOM 603 C C . ALA A 1 80 ? 9.533 0.467 -13.759 1.00 86.31 80 ALA A C 1
ATOM 605 O O . ALA A 1 80 ? 8.856 1.029 -14.623 1.00 86.31 80 ALA A O 1
ATOM 606 N N . LEU A 1 81 ? 9.991 -0.777 -13.887 1.00 85.50 81 LEU A N 1
ATOM 607 C CA . LEU A 1 81 ? 9.702 -1.660 -15.017 1.00 85.50 81 LEU A CA 1
ATOM 608 C C . LEU A 1 81 ? 8.244 -2.119 -15.002 1.00 85.50 81 LEU A C 1
ATOM 610 O O . LEU A 1 81 ? 7.601 -2.200 -16.047 1.00 85.50 81 LEU A O 1
ATOM 614 N N . SER A 1 82 ? 7.714 -2.376 -13.806 1.00 83.94 82 SER A N 1
ATOM 615 C CA . SER A 1 82 ? 6.309 -2.698 -13.585 1.00 83.94 82 SER A CA 1
ATOM 616 C C . SER A 1 82 ? 5.767 -1.989 -12.340 1.00 83.94 82 SER A C 1
ATOM 618 O O . SER A 1 82 ? 6.510 -1.586 -11.441 1.00 83.94 82 SER A O 1
ATOM 620 N N . SER A 1 83 ? 4.451 -1.769 -12.316 1.00 85.44 83 SER A N 1
ATOM 621 C CA . SER A 1 83 ? 3.735 -1.158 -11.194 1.00 85.44 83 SER A CA 1
ATOM 622 C C . SER A 1 83 ? 2.386 -1.845 -11.049 1.00 85.44 83 SER A C 1
ATOM 624 O O . SER A 1 83 ? 1.557 -1.780 -11.956 1.00 85.44 83 SER A O 1
ATOM 626 N N . ILE A 1 84 ? 2.171 -2.499 -9.913 1.00 84.75 84 ILE A N 1
ATOM 627 C CA . ILE A 1 84 ? 0.950 -3.236 -9.600 1.00 84.75 84 ILE A CA 1
ATOM 628 C C . ILE A 1 84 ? 0.197 -2.473 -8.503 1.00 84.75 84 ILE A C 1
ATOM 630 O O . ILE A 1 84 ? 0.742 -2.280 -7.408 1.00 84.75 84 ILE A O 1
ATOM 634 N N . PRO A 1 85 ? -1.048 -2.036 -8.759 1.00 84.44 85 PRO A N 1
ATOM 635 C CA . PRO A 1 85 ? -1.881 -1.441 -7.726 1.00 84.44 85 PRO A CA 1
ATOM 636 C C . PRO A 1 85 ? -2.353 -2.515 -6.739 1.00 84.44 85 PRO A C 1
ATOM 638 O O . PRO A 1 85 ? -2.919 -3.528 -7.144 1.00 84.44 85 PRO A O 1
ATOM 641 N N . LEU A 1 86 ? -2.193 -2.259 -5.441 1.00 83.06 86 LEU A N 1
ATOM 642 C CA . LEU A 1 86 ? -2.799 -3.053 -4.374 1.00 83.06 86 LEU A CA 1
ATOM 643 C C . LEU A 1 86 ? -3.731 -2.165 -3.547 1.00 83.06 86 LEU A C 1
ATOM 645 O O . LEU A 1 86 ? -3.305 -1.136 -3.018 1.00 83.06 86 LEU A O 1
ATOM 649 N N . GLN A 1 87 ? -4.994 -2.578 -3.428 1.00 82.88 87 GLN A N 1
ATOM 650 C CA . GLN A 1 87 ? -6.017 -1.875 -2.655 1.00 82.88 87 GLN A CA 1
ATOM 651 C C . GLN A 1 87 ? -6.726 -2.834 -1.700 1.00 82.88 87 GLN A C 1
ATOM 653 O O . GLN A 1 87 ? -7.123 -3.927 -2.103 1.00 82.88 87 GLN A O 1
ATOM 658 N N . PHE A 1 88 ? -6.901 -2.428 -0.443 1.00 79.62 88 PHE A N 1
ATOM 659 C CA . PHE A 1 88 ? -7.624 -3.216 0.556 1.00 79.62 88 PHE A CA 1
ATOM 660 C C . PHE A 1 88 ? -8.256 -2.349 1.649 1.00 79.62 88 PHE A C 1
ATOM 662 O O . PHE A 1 88 ? -7.912 -1.181 1.835 1.00 79.62 88 PHE A O 1
ATOM 669 N N . LEU A 1 89 ? -9.202 -2.947 2.375 1.00 79.56 89 LEU A N 1
ATOM 670 C CA . LEU A 1 89 ? -9.906 -2.337 3.498 1.00 79.56 89 LEU A CA 1
ATOM 671 C C . LEU A 1 89 ? -9.391 -2.897 4.824 1.00 79.56 89 LEU A C 1
ATOM 673 O O . LEU A 1 89 ? -9.291 -4.112 5.012 1.00 79.56 89 LEU A O 1
ATOM 677 N N . VAL A 1 90 ? -9.140 -1.997 5.767 1.00 77.56 90 VAL A N 1
ATOM 678 C CA . VAL A 1 90 ? -8.863 -2.308 7.167 1.00 77.56 90 VAL A CA 1
ATOM 679 C C . VAL A 1 90 ? -10.068 -1.871 7.990 1.00 77.56 90 VAL A C 1
ATOM 681 O O . VAL A 1 90 ? -10.452 -0.702 7.960 1.00 77.56 90 VAL A O 1
ATOM 684 N N . HIS A 1 91 ? -10.682 -2.801 8.718 1.00 78.38 91 HIS A N 1
ATOM 685 C CA . HIS A 1 91 ? -11.807 -2.496 9.601 1.00 78.38 91 HIS A CA 1
ATOM 686 C C . HIS A 1 91 ? -11.334 -2.528 11.057 1.00 78.38 91 HIS A C 1
ATOM 688 O O . HIS A 1 91 ? -11.078 -3.594 11.620 1.00 78.38 91 HIS A O 1
ATOM 694 N N . SER A 1 92 ? -11.209 -1.342 11.651 1.00 76.81 92 SER A N 1
ATOM 695 C CA . SER A 1 92 ? -10.888 -1.164 13.066 1.00 76.81 92 SER A CA 1
ATOM 696 C C . SER A 1 92 ? -12.158 -1.302 13.895 1.00 76.81 92 SER A C 1
ATOM 698 O O . SER A 1 92 ? -13.115 -0.545 13.711 1.00 76.81 92 SER A O 1
ATOM 700 N N . ILE A 1 93 ? -12.165 -2.252 14.823 1.00 73.81 93 ILE A N 1
ATOM 701 C CA . ILE A 1 93 ? -13.300 -2.523 15.709 1.00 73.81 93 ILE A CA 1
ATOM 702 C C . ILE A 1 93 ? -12.870 -2.459 17.174 1.00 73.81 93 ILE A C 1
ATOM 704 O O . ILE A 1 93 ? -11.744 -2.809 17.530 1.00 73.81 93 ILE A O 1
ATOM 708 N N . GLN A 1 94 ? -13.789 -2.036 18.042 1.00 72.44 94 GLN A N 1
ATOM 709 C CA . GLN A 1 94 ? -13.613 -2.139 19.486 1.00 72.44 94 GLN A CA 1
ATOM 710 C C . GLN A 1 94 ? -14.137 -3.501 19.939 1.00 72.44 94 GLN A C 1
ATOM 712 O O . GLN A 1 94 ? -15.331 -3.778 19.851 1.00 72.44 94 GLN A O 1
ATOM 717 N N . LEU A 1 95 ? -13.236 -4.362 20.405 1.00 67.00 95 LEU A N 1
ATOM 718 C CA . LEU A 1 95 ? -13.585 -5.686 20.910 1.00 67.00 95 LEU A CA 1
ATOM 719 C C . LEU A 1 95 ? -13.855 -5.623 22.415 1.00 67.00 95 LEU A C 1
ATOM 721 O O . LEU A 1 95 ? -13.081 -5.037 23.169 1.00 67.00 95 LEU A O 1
ATOM 725 N N . SER A 1 96 ? -14.941 -6.258 22.854 1.00 62.78 96 SER A N 1
ATOM 726 C CA . SER A 1 96 ? -15.292 -6.436 24.271 1.00 62.78 96 SER A CA 1
ATOM 727 C C . SER A 1 96 ? -15.068 -7.871 24.772 1.00 62.78 96 SER A C 1
ATOM 729 O O . SER A 1 96 ? -15.444 -8.193 25.898 1.00 62.78 96 SER A O 1
ATOM 731 N N . CYS A 1 97 ? -14.524 -8.759 23.933 1.00 56.06 97 CYS A N 1
ATOM 732 C CA . CYS A 1 97 ? -14.385 -10.201 24.180 1.00 56.06 97 CYS A CA 1
ATOM 733 C C . CYS A 1 97 ? -13.085 -10.750 23.549 1.00 56.06 97 CYS A C 1
ATOM 735 O O . CYS A 1 97 ? -12.314 -9.982 22.975 1.00 56.06 97 CYS A O 1
ATOM 737 N N . ASN A 1 98 ? -12.851 -12.067 23.665 1.00 52.94 98 ASN A N 1
ATOM 738 C CA . ASN A 1 98 ? -11.646 -12.752 23.171 1.00 52.94 98 ASN A CA 1
ATOM 739 C C . ASN A 1 98 ? -11.293 -12.407 21.713 1.00 52.94 98 ASN A C 1
ATOM 741 O O . ASN A 1 98 ? -12.171 -12.241 20.866 1.00 52.94 98 ASN A O 1
ATOM 745 N N . LEU A 1 99 ? -9.984 -12.343 21.455 1.00 45.69 99 LEU A N 1
ATOM 746 C CA . LEU A 1 99 ? -9.379 -11.940 20.186 1.00 45.69 99 LEU A CA 1
ATOM 747 C C . LEU A 1 99 ? -9.897 -12.766 18.992 1.00 45.69 99 LEU A C 1
ATOM 749 O O . LEU A 1 99 ? -9.902 -13.998 19.070 1.00 45.69 99 LEU A O 1
ATOM 753 N N . PRO A 1 100 ? -10.253 -12.130 17.861 1.00 40.53 100 PRO A N 1
ATOM 754 C CA . PRO A 1 100 ? -10.400 -12.840 16.602 1.00 40.53 100 PRO A CA 1
ATOM 755 C C . PRO A 1 100 ? -9.029 -13.367 16.157 1.00 40.53 100 PRO A C 1
ATOM 757 O O . PRO A 1 100 ? -8.048 -12.627 16.099 1.00 40.53 100 PRO A O 1
ATOM 760 N N . ILE A 1 101 ? -8.970 -14.662 15.855 1.00 44.06 101 ILE A N 1
ATOM 761 C CA . ILE A 1 101 ? -7.797 -15.321 15.277 1.00 44.06 101 ILE A CA 1
ATOM 762 C C . ILE A 1 101 ? -8.013 -15.362 13.767 1.00 44.06 101 ILE A C 1
ATOM 764 O O . ILE A 1 101 ? -9.056 -15.825 13.304 1.00 44.06 101 ILE A O 1
ATOM 768 N N . ILE A 1 102 ? -7.038 -14.885 12.998 1.00 45.88 102 ILE A N 1
ATOM 769 C CA . ILE A 1 102 ? -7.062 -15.038 11.543 1.00 45.88 102 ILE A CA 1
ATOM 770 C C . ILE A 1 102 ? -6.740 -16.503 11.225 1.00 45.88 102 ILE A C 1
ATOM 772 O O . ILE A 1 102 ? -5.673 -16.999 11.583 1.00 45.88 102 ILE A O 1
ATOM 776 N N . VAL A 1 103 ? -7.676 -17.194 10.572 1.00 36.12 103 VAL A N 1
ATOM 777 C CA . VAL A 1 103 ? -7.519 -18.575 10.099 1.00 36.12 103 VAL A CA 1
ATOM 778 C C . VAL A 1 103 ? -7.600 -18.568 8.569 1.00 36.12 103 VAL A C 1
ATOM 780 O O . VAL A 1 103 ? -8.693 -18.454 8.021 1.00 36.12 103 VAL A O 1
ATOM 783 N N . GLY A 1 104 ? -6.454 -18.703 7.891 1.00 40.62 104 GLY A N 1
ATOM 784 C CA . GLY A 1 104 ? -6.365 -18.957 6.442 1.00 40.62 104 GLY A CA 1
ATOM 785 C C . GLY A 1 104 ? -5.832 -17.809 5.572 1.00 40.62 104 GLY A C 1
ATOM 786 O O . GLY A 1 104 ? -5.612 -16.696 6.049 1.00 40.62 104 GLY A O 1
ATOM 787 N N . ASP A 1 105 ? -5.626 -18.119 4.286 1.00 45.94 105 ASP A N 1
ATOM 788 C CA . ASP A 1 105 ? -5.208 -17.179 3.239 1.00 45.94 105 ASP A CA 1
ATOM 789 C C . ASP A 1 105 ? -6.347 -16.219 2.856 1.00 45.94 105 ASP A C 1
ATOM 791 O O . ASP A 1 105 ? -7.515 -16.602 2.742 1.00 45.94 105 ASP A O 1
ATOM 795 N N . LEU A 1 106 ? -5.991 -14.953 2.635 1.00 54.50 106 LEU A N 1
ATOM 796 C CA . LEU A 1 106 ? -6.892 -13.886 2.205 1.00 54.50 106 LEU A CA 1
ATOM 797 C C . LEU A 1 106 ? -7.356 -14.132 0.758 1.00 54.50 106 LEU A C 1
ATOM 799 O O . LEU A 1 106 ? -6.706 -13.720 -0.200 1.00 54.50 106 LEU A O 1
ATOM 803 N N . ILE A 1 107 ? -8.484 -14.820 0.588 1.00 47.97 107 ILE A N 1
ATOM 804 C CA . ILE A 1 107 ? -9.174 -14.914 -0.705 1.00 47.97 107 ILE A CA 1
ATOM 805 C C . ILE A 1 107 ? -9.746 -13.545 -1.109 1.00 47.97 107 ILE A C 1
ATOM 807 O O . ILE A 1 107 ? -10.239 -12.799 -0.264 1.00 47.97 107 ILE A O 1
ATOM 811 N N . ASN A 1 108 ? -9.644 -13.229 -2.407 1.00 45.06 108 ASN A N 1
ATOM 812 C CA . ASN A 1 108 ? -10.002 -11.950 -3.038 1.00 45.06 108 ASN A CA 1
ATOM 813 C C . ASN A 1 108 ? -11.206 -11.239 -2.385 1.00 45.06 108 ASN A C 1
ATOM 815 O O . ASN A 1 108 ? -12.252 -11.849 -2.174 1.00 45.06 108 ASN A O 1
ATOM 819 N N . SER A 1 109 ? -11.052 -9.930 -2.130 1.00 47.69 109 SER A N 1
ATOM 820 C CA . SER A 1 109 ? -12.014 -9.051 -1.425 1.00 47.69 109 SER A CA 1
ATOM 821 C C . SER A 1 109 ? -12.052 -9.179 0.107 1.00 47.69 109 SER A C 1
ATOM 823 O O . SER A 1 109 ? -13.037 -8.812 0.746 1.00 47.69 109 SER A O 1
ATOM 825 N N . SER A 1 110 ? -10.977 -9.659 0.722 1.00 57.97 110 SER A N 1
ATOM 826 C CA . SER A 1 110 ? -10.889 -9.857 2.168 1.00 57.97 110 SER A CA 1
ATOM 827 C C . SER A 1 110 ? -10.626 -8.562 2.948 1.00 57.97 110 SER A C 1
ATOM 829 O O . SER A 1 110 ? -9.570 -7.938 2.826 1.00 57.97 110 SER A O 1
ATOM 831 N N . THR A 1 111 ? -11.570 -8.200 3.812 1.00 54.59 111 THR A N 1
ATOM 832 C CA . THR A 1 111 ? -11.373 -7.224 4.890 1.00 54.59 111 THR A CA 1
ATOM 833 C C . THR A 1 111 ? -10.444 -7.808 5.955 1.00 54.59 111 THR A C 1
ATOM 835 O O . THR A 1 111 ? -10.693 -8.903 6.460 1.00 54.59 111 THR A O 1
ATOM 838 N N . LEU A 1 112 ? -9.404 -7.064 6.341 1.00 62.12 112 LEU A N 1
ATOM 839 C CA . LEU A 1 112 ? -8.545 -7.408 7.476 1.00 62.12 112 LEU A CA 1
ATOM 840 C C . LEU A 1 112 ? -9.111 -6.800 8.765 1.00 62.12 112 LEU A C 1
ATOM 842 O O . LEU A 1 112 ? -9.253 -5.579 8.879 1.00 62.12 112 LEU A O 1
ATOM 846 N N . TYR A 1 113 ? -9.428 -7.657 9.738 1.00 58.31 113 TYR A N 1
ATOM 847 C CA . TYR A 1 113 ? -9.835 -7.238 11.079 1.00 58.31 113 TYR A CA 1
ATOM 848 C C . TYR A 1 113 ? -8.592 -7.044 11.944 1.00 58.31 113 TYR A C 1
ATOM 850 O O . TYR A 1 113 ? -7.835 -7.987 12.171 1.00 58.31 113 TYR A O 1
ATOM 858 N N . VAL A 1 114 ? -8.396 -5.826 12.442 1.00 56.62 114 VAL A N 1
ATOM 859 C CA . VAL A 1 114 ? -7.283 -5.473 13.332 1.00 56.62 114 VAL A CA 1
ATOM 860 C C . VAL A 1 114 ? -7.815 -4.790 14.585 1.00 56.62 114 VAL A C 1
ATOM 862 O O . VAL A 1 114 ? -8.807 -4.061 14.548 1.00 56.62 114 VAL A O 1
ATOM 865 N N . GLN A 1 115 ? -7.162 -5.048 15.714 1.00 56.53 115 GLN A N 1
ATOM 866 C CA . GLN A 1 115 ? -7.536 -4.468 16.997 1.00 56.53 115 GLN A CA 1
ATOM 867 C C . GLN A 1 115 ? -6.940 -3.062 17.154 1.00 56.53 115 GLN A C 1
ATOM 869 O O . GLN A 1 115 ? -5.756 -2.849 16.892 1.00 56.53 115 GLN A O 1
ATOM 874 N N . ALA A 1 116 ? -7.739 -2.117 17.652 1.00 48.00 116 ALA A N 1
ATOM 875 C CA . ALA A 1 116 ? -7.251 -0.790 18.018 1.00 48.00 116 ALA A CA 1
ATOM 876 C C . ALA A 1 116 ? -6.195 -0.865 19.141 1.00 48.00 116 ALA A C 1
ATOM 878 O O . ALA A 1 116 ? -6.351 -1.616 20.107 1.00 48.00 116 ALA A O 1
ATOM 879 N N . ASN A 1 117 ? -5.148 -0.042 19.042 1.00 49.12 117 ASN A N 1
ATOM 880 C CA . ASN A 1 117 ? -4.032 0.042 20.000 1.00 49.12 117 ASN A CA 1
ATOM 881 C C . ASN A 1 117 ? -3.154 -1.225 20.135 1.00 49.12 117 ASN A C 1
ATOM 883 O O . ASN A 1 117 ? -2.441 -1.362 21.130 1.00 49.12 117 ASN A O 1
ATOM 887 N N . VAL A 1 118 ? -3.175 -2.142 19.162 1.00 57.38 118 VAL A N 1
ATOM 888 C CA . VAL A 1 118 ? -2.289 -3.320 19.121 1.00 57.38 118 VAL A CA 1
ATOM 889 C C . VAL A 1 118 ? -1.473 -3.310 17.832 1.00 57.38 118 VAL A C 1
ATOM 891 O O . VAL A 1 118 ? -2.015 -3.096 16.751 1.00 57.38 118 VAL A O 1
ATOM 894 N N . THR A 1 119 ? -0.166 -3.566 17.935 1.00 53.19 119 THR A N 1
ATOM 895 C CA . THR A 1 119 ? 0.698 -3.718 16.758 1.00 53.19 119 THR A CA 1
ATOM 896 C C . THR A 1 119 ? 0.340 -5.007 16.020 1.00 53.19 119 THR A C 1
ATOM 898 O O . THR A 1 119 ? 0.528 -6.101 16.550 1.00 53.19 119 THR A O 1
ATOM 901 N N . PHE A 1 120 ? -0.152 -4.878 14.789 1.00 64.12 120 PHE A N 1
ATOM 902 C CA . PHE A 1 120 ? -0.456 -5.990 13.889 1.00 64.12 120 PHE A CA 1
ATOM 903 C C . PHE A 1 120 ? 0.517 -6.004 12.701 1.00 64.12 120 PHE A C 1
ATOM 905 O O . PHE A 1 120 ? 0.876 -4.946 12.187 1.00 64.12 120 PHE A O 1
ATOM 912 N N . SER A 1 121 ? 0.928 -7.197 12.260 1.00 55.47 121 SER A N 1
ATOM 913 C CA . SER A 1 121 ? 1.767 -7.399 11.072 1.00 55.47 121 SER A CA 1
ATOM 914 C C . SER A 1 121 ? 1.327 -8.659 10.327 1.00 55.47 121 SER A C 1
ATOM 916 O O . SER A 1 121 ? 1.087 -9.692 10.952 1.00 55.47 121 SER A O 1
ATOM 918 N N . THR A 1 122 ? 1.220 -8.575 9.001 1.00 66.12 122 THR A N 1
ATOM 919 C CA . THR A 1 122 ? 0.921 -9.708 8.115 1.00 66.12 122 THR A CA 1
ATOM 920 C C . THR A 1 122 ? 1.658 -9.553 6.786 1.00 66.12 122 THR A C 1
ATOM 922 O O . THR A 1 122 ? 1.921 -8.428 6.357 1.00 66.12 122 THR A O 1
ATOM 925 N N . ALA A 1 123 ? 1.978 -10.670 6.128 1.00 56.88 123 ALA A N 1
ATOM 926 C CA . ALA A 1 123 ? 2.550 -10.675 4.785 1.00 56.88 123 ALA A CA 1
ATOM 927 C C . ALA A 1 123 ? 1.427 -10.721 3.739 1.00 56.88 123 ALA A C 1
ATOM 929 O O . ALA A 1 123 ? 0.499 -11.521 3.857 1.00 56.88 123 ALA A O 1
ATOM 930 N N . ILE A 1 124 ? 1.515 -9.875 2.712 1.00 57.19 124 ILE A N 1
ATOM 931 C CA . ILE A 1 124 ? 0.611 -9.902 1.557 1.00 57.19 124 ILE A CA 1
ATOM 932 C C . ILE A 1 124 ? 1.442 -10.289 0.336 1.00 57.19 124 ILE A C 1
ATOM 934 O O . ILE A 1 124 ? 2.420 -9.614 0.020 1.00 57.19 124 ILE A O 1
ATOM 938 N N . ILE A 1 125 ? 1.055 -11.369 -0.343 1.00 52.16 125 ILE A N 1
ATOM 939 C CA . ILE A 1 125 ? 1.694 -11.822 -1.581 1.00 52.16 125 ILE A CA 1
ATOM 940 C C . ILE A 1 125 ? 0.832 -11.341 -2.750 1.00 52.16 125 ILE A C 1
ATOM 942 O O . ILE A 1 125 ? -0.331 -11.721 -2.859 1.00 52.16 125 ILE A O 1
ATOM 946 N N . ALA A 1 126 ? 1.396 -10.502 -3.617 1.00 44.16 126 ALA A N 1
ATOM 947 C CA . ALA A 1 126 ? 0.773 -10.109 -4.877 1.00 44.16 126 ALA A CA 1
ATOM 948 C C . ALA A 1 126 ? 1.388 -10.926 -6.025 1.00 44.16 126 ALA A C 1
ATOM 950 O O . ALA A 1 126 ? 2.608 -11.054 -6.100 1.00 44.16 126 ALA A O 1
ATOM 951 N N . GLN A 1 127 ? 0.558 -11.469 -6.918 1.00 35.88 127 GLN A N 1
ATOM 952 C CA . GLN A 1 127 ? 0.991 -12.136 -8.151 1.00 35.88 127 GLN A CA 1
ATOM 953 C C . GLN A 1 127 ? 0.299 -11.498 -9.354 1.00 35.88 127 GLN A C 1
ATOM 955 O O . GLN A 1 127 ? -0.881 -11.150 -9.287 1.00 35.88 127 GLN A O 1
ATOM 960 N N . THR A 1 128 ? 1.030 -11.344 -10.455 1.00 36.25 128 THR A N 1
ATOM 961 C CA . THR A 1 128 ? 0.445 -11.032 -11.763 1.00 36.25 128 THR A CA 1
ATOM 962 C C . THR A 1 128 ? -0.239 -12.276 -12.329 1.00 36.25 128 THR A C 1
ATOM 964 O O . THR A 1 128 ? 0.280 -13.380 -12.158 1.00 36.25 128 THR A O 1
ATOM 967 N N . GLY A 1 129 ? -1.387 -12.091 -12.987 1.00 34.41 129 GLY A N 1
ATOM 968 C CA . GLY A 1 129 ? -2.057 -13.147 -13.758 1.00 34.41 129 GLY A CA 1
ATOM 969 C C . GLY A 1 129 ? -1.346 -13.476 -15.063 1.00 34.41 129 GLY A C 1
ATOM 970 O O . GLY A 1 129 ? -0.634 -12.587 -15.582 1.00 34.41 129 GLY A O 1
#

pLDDT: mean 70.68, std 15.91, range [34.41, 89.81]

Foldseek 3Di:
DDDPQLKFKWKDFFDQQDADPNDGHGLVNVQQPPQPPWDWDADRDSVRDIWIWHADPDFAKGKGKMWIFIGRNVCSPDDTPDIDIDIAIEGEDADPDDDDDDDDDDDPHDHDYDYHPDTDTDDDDDDDD